Protein AF-A0A8T0XL16-F1 (afdb_monomer_lite)

Radius of gyration: 31.23 Å; chains: 1; bounding box: 59×51×105 Å

Secondary structure (DSSP, 8-state):
------------PSPP-PBPTTT-SB-EEEE-TT--EEEE-TT--TT-TT----EEEHHHHHHHHHHH-GGGG-GGG--S---HHHHHHHHHHHHHHHHHHHHHHHHHHHHHHHHHHHHHHHHHHHHHHHHHHHHHHHHHHHHHS---------

pLDDT: mean 77.86, std 18.52, range [31.91, 98.06]

Sequence (154 aa):
MKSTASSRSTQIGDLPRIECPRCHIKVIRTKSRKDDVYYKCPNHFTTNKSTCPYYWYEQPYLEYLRSNHPELLNPASAAEVESAAEIVAEEVNGNLNLQIYQLKLELNEMKGKLGEVMLEIQETKKEMKETKNEIKEEIAKGNKAAPVFSCQIS

Structure (mmCIF, N/CA/C/O backbone):
data_AF-A0A8T0XL16-F1
#
_entry.id   AF-A0A8T0XL16-F1
#
loop_
_atom_site.group_PDB
_atom_site.id
_atom_site.type_symbol
_atom_site.label_atom_id
_atom_site.label_alt_id
_atom_site.label_comp_id
_atom_site.label_asym_id
_atom_site.label_entity_id
_atom_site.label_seq_id
_atom_site.pdbx_PDB_ins_code
_atom_site.Cartn_x
_atom_site.Cartn_y
_atom_site.Cartn_z
_atom_site.occupancy
_atom_site.B_iso_or_equiv
_atom_site.auth_seq_id
_atom_site.auth_comp_id
_atom_site.auth_asym_id
_atom_site.auth_atom_id
_atom_site.pdbx_PDB_model_num
ATOM 1 N N . MET A 1 1 ? 21.703 -37.821 -22.031 1.00 36.84 1 MET A N 1
ATOM 2 C CA . MET A 1 1 ? 22.187 -37.174 -20.792 1.00 36.84 1 MET A CA 1
ATOM 3 C C . MET A 1 1 ? 21.165 -36.114 -20.412 1.00 36.84 1 MET A C 1
ATOM 5 O O . MET A 1 1 ? 20.855 -35.278 -21.248 1.00 36.84 1 MET A O 1
ATOM 9 N N . LYS A 1 2 ? 20.529 -36.234 -19.240 1.00 34.19 2 LYS A N 1
ATOM 10 C CA . LYS A 1 2 ? 19.501 -35.290 -18.775 1.00 34.19 2 LYS A CA 1
ATOM 11 C C . LYS A 1 2 ? 20.215 -34.052 -18.233 1.00 34.19 2 LYS A C 1
ATOM 13 O O . LYS A 1 2 ? 20.853 -34.141 -17.191 1.00 34.19 2 LYS A O 1
ATOM 18 N N . SER A 1 3 ? 20.143 -32.935 -18.951 1.00 31.91 3 SER A N 1
ATOM 19 C CA . SER A 1 3 ? 20.645 -31.648 -18.470 1.00 31.91 3 SER A CA 1
ATOM 20 C C . SER A 1 3 ? 19.740 -31.156 -17.346 1.00 31.91 3 SER A C 1
ATOM 22 O O . SER A 1 3 ? 18.666 -30.609 -17.579 1.00 31.91 3 SER A O 1
ATOM 24 N N . THR A 1 4 ? 20.158 -31.403 -16.109 1.00 32.06 4 THR A N 1
ATOM 25 C CA . THR A 1 4 ? 19.638 -30.741 -14.914 1.00 32.06 4 THR A CA 1
ATOM 26 C C . THR A 1 4 ? 19.929 -29.250 -15.027 1.00 32.06 4 THR A C 1
ATOM 28 O O . THR A 1 4 ? 21.068 -28.817 -14.847 1.00 32.06 4 THR A O 1
ATOM 31 N N . ALA A 1 5 ? 18.902 -28.468 -15.362 1.00 35.91 5 ALA A N 1
ATOM 32 C CA . ALA A 1 5 ? 18.942 -27.019 -15.265 1.00 35.91 5 ALA A CA 1
ATOM 33 C C . ALA A 1 5 ? 19.182 -26.649 -13.795 1.00 35.91 5 ALA A C 1
ATOM 35 O O . ALA A 1 5 ? 18.355 -26.903 -12.921 1.00 35.91 5 ALA A O 1
ATOM 36 N N . SER A 1 6 ? 20.372 -26.120 -13.522 1.00 36.44 6 SER A N 1
ATOM 37 C CA . SER A 1 6 ? 20.749 -25.603 -12.216 1.00 36.44 6 SER A CA 1
ATOM 38 C C . SER A 1 6 ? 19.958 -24.322 -11.979 1.00 36.44 6 SER A C 1
ATOM 40 O O . SER A 1 6 ? 20.238 -23.290 -12.589 1.00 36.44 6 SER A O 1
ATOM 42 N N . SER A 1 7 ? 18.957 -24.396 -11.103 1.00 39.56 7 SER A N 1
ATOM 43 C CA . SER A 1 7 ? 18.290 -23.229 -10.533 1.00 39.56 7 SER A CA 1
ATOM 44 C C . SER A 1 7 ? 19.301 -22.475 -9.675 1.00 39.56 7 SER A C 1
ATOM 46 O O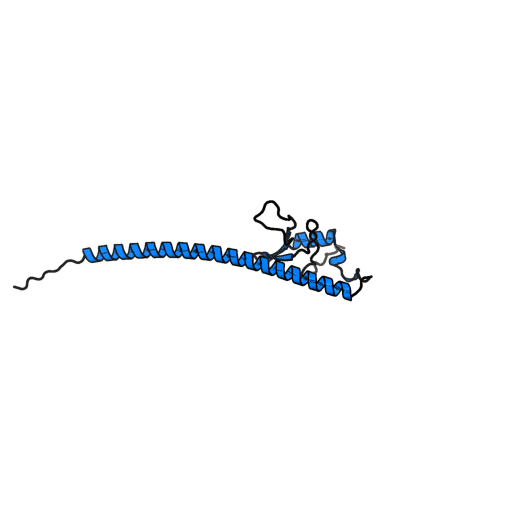 . SER A 1 7 ? 19.370 -22.650 -8.459 1.00 39.56 7 SER A O 1
ATOM 48 N N . ARG A 1 8 ? 20.139 -21.655 -10.316 1.00 38.19 8 ARG A N 1
ATOM 49 C CA . ARG A 1 8 ? 20.905 -20.630 -9.617 1.00 38.19 8 ARG A CA 1
ATOM 50 C C . ARG A 1 8 ? 19.884 -19.664 -9.037 1.00 38.19 8 ARG A C 1
ATOM 52 O O . ARG A 1 8 ? 19.331 -18.826 -9.741 1.00 38.19 8 ARG A O 1
ATOM 59 N N . SER A 1 9 ? 19.622 -19.837 -7.746 1.00 40.22 9 SER A N 1
ATOM 60 C CA . SER A 1 9 ? 19.070 -18.822 -6.858 1.00 40.22 9 SER A CA 1
ATOM 61 C C . SER A 1 9 ? 20.050 -17.647 -6.837 1.00 40.22 9 SER A C 1
ATOM 63 O O . SER A 1 9 ? 20.816 -17.464 -5.892 1.00 40.22 9 SER A O 1
ATOM 65 N N . THR A 1 10 ? 20.088 -16.880 -7.923 1.00 39.94 10 THR A N 1
ATOM 66 C CA . THR A 1 10 ? 20.675 -15.550 -7.907 1.00 39.94 10 THR A CA 1
ATOM 67 C C . THR A 1 10 ? 19.856 -14.778 -6.890 1.00 39.94 10 THR A C 1
ATOM 69 O O . THR A 1 10 ? 18.631 -14.752 -6.986 1.00 39.94 10 THR A O 1
ATOM 72 N N . GLN A 1 11 ? 20.512 -14.217 -5.881 1.00 45.34 11 GLN A N 1
ATOM 73 C CA . GLN A 1 11 ? 19.906 -13.193 -5.045 1.00 45.34 11 GLN A CA 1
ATOM 74 C C . GLN A 1 11 ? 19.468 -12.087 -6.008 1.00 45.34 11 GLN A C 1
ATOM 76 O O . GLN A 1 11 ? 20.300 -11.345 -6.524 1.00 45.34 11 GLN A O 1
ATOM 81 N N . ILE A 1 12 ? 18.186 -12.087 -6.371 1.00 49.69 12 ILE A N 1
ATOM 82 C CA . ILE A 1 12 ? 17.603 -11.089 -7.255 1.00 49.69 12 ILE A CA 1
ATOM 83 C C . ILE A 1 12 ? 17.639 -9.801 -6.436 1.00 49.69 12 ILE A C 1
ATOM 85 O O . ILE A 1 12 ? 16.830 -9.603 -5.533 1.00 49.69 12 ILE A O 1
ATOM 89 N N . GLY A 1 13 ? 18.648 -8.966 -6.693 1.00 63.72 13 GLY A N 1
ATOM 90 C CA . GLY A 1 13 ? 18.594 -7.558 -6.320 1.00 63.72 13 GLY A CA 1
ATOM 91 C C . GLY A 1 13 ? 17.347 -6.911 -6.929 1.00 63.72 13 GLY A C 1
ATOM 92 O O . GLY A 1 13 ? 16.689 -7.506 -7.782 1.00 63.72 13 GLY A O 1
ATOM 93 N N . ASP A 1 14 ? 17.003 -5.705 -6.481 1.00 77.31 14 ASP A N 1
ATOM 94 C CA . ASP A 1 14 ? 15.796 -5.010 -6.941 1.00 77.31 14 ASP A CA 1
ATOM 95 C C . ASP A 1 14 ? 15.656 -5.056 -8.476 1.00 77.31 14 ASP A C 1
ATOM 97 O O . ASP A 1 14 ? 16.531 -4.583 -9.203 1.00 77.31 14 ASP A O 1
ATOM 101 N N . LEU A 1 15 ? 14.548 -5.631 -8.971 1.00 88.81 15 LEU A N 1
ATO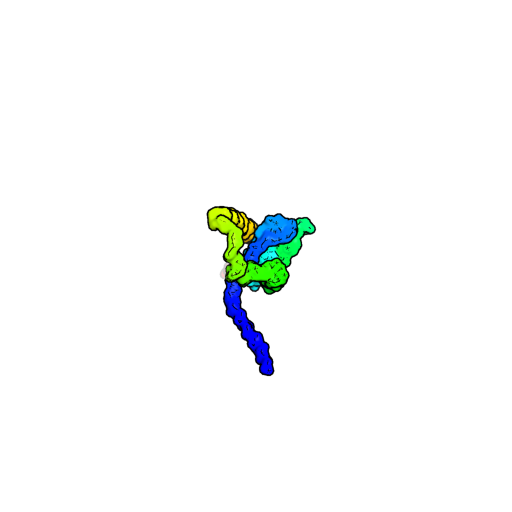M 102 C CA . LEU A 1 15 ? 14.294 -5.718 -10.413 1.00 88.81 15 LEU A CA 1
ATOM 103 C C . LEU A 1 15 ? 14.251 -4.320 -11.044 1.00 88.81 15 LEU A C 1
ATOM 105 O O . LEU A 1 15 ? 13.742 -3.381 -10.411 1.00 88.81 15 LEU A O 1
ATOM 109 N N . PRO A 1 16 ? 14.715 -4.178 -12.301 1.00 90.19 16 PRO A N 1
ATOM 110 C CA . PRO A 1 16 ? 14.716 -2.898 -12.992 1.00 90.19 16 PRO A CA 1
ATOM 111 C C . PRO A 1 16 ? 13.294 -2.341 -13.090 1.00 90.19 16 PRO A C 1
ATOM 113 O O . PRO A 1 16 ? 12.329 -3.068 -13.331 1.00 90.19 16 PRO A O 1
ATOM 116 N N . ARG A 1 17 ? 13.159 -1.030 -12.879 1.00 91.00 17 ARG A N 1
ATOM 117 C CA . ARG A 1 17 ? 11.880 -0.307 -12.905 1.00 91.00 17 ARG A CA 1
ATOM 118 C C . ARG A 1 17 ? 11.690 0.333 -14.275 1.00 91.00 17 ARG A C 1
ATOM 120 O O . ARG A 1 17 ? 12.403 1.282 -14.589 1.00 91.00 17 ARG A O 1
ATOM 127 N N . ILE A 1 18 ? 10.733 -0.169 -15.049 1.00 91.88 18 ILE A N 1
ATOM 128 C CA . ILE A 1 18 ? 10.387 0.370 -16.371 1.00 91.88 18 ILE A CA 1
ATOM 129 C C . ILE A 1 18 ? 9.420 1.552 -16.273 1.00 91.88 18 ILE A C 1
ATOM 131 O O . ILE A 1 18 ? 8.872 1.844 -15.206 1.00 91.88 18 ILE A O 1
ATOM 135 N N . GLU A 1 19 ? 9.148 2.202 -17.397 1.00 92.12 19 GLU A N 1
ATOM 136 C CA . GLU A 1 19 ? 8.011 3.107 -17.509 1.00 92.12 19 GLU A CA 1
ATOM 137 C C . GLU A 1 19 ? 6.699 2.339 -17.646 1.00 92.12 19 GLU A C 1
ATOM 139 O O . GLU A 1 19 ? 6.590 1.356 -18.374 1.00 92.12 19 GLU A O 1
ATOM 144 N N . CYS A 1 20 ? 5.670 2.800 -16.940 1.00 90.56 20 CYS A N 1
ATOM 145 C CA . CYS A 1 20 ? 4.331 2.261 -17.093 1.00 90.56 20 CYS A CA 1
ATOM 146 C C . CYS A 1 20 ? 3.854 2.466 -18.545 1.00 90.56 20 CYS A C 1
ATOM 148 O O . CYS A 1 20 ? 3.711 3.617 -18.953 1.00 90.56 20 CYS A O 1
ATOM 150 N N . PRO A 1 21 ? 3.475 1.412 -19.288 1.00 89.56 21 PRO A N 1
ATOM 151 C CA . PRO A 1 21 ? 3.077 1.513 -20.696 1.00 89.56 21 PRO A CA 1
ATOM 152 C C . PRO A 1 21 ? 1.798 2.331 -20.926 1.00 89.56 21 PRO A C 1
ATOM 154 O O . PRO A 1 21 ? 1.480 2.679 -22.056 1.00 89.56 21 PRO A O 1
ATOM 157 N N . ARG A 1 22 ? 1.037 2.626 -19.863 1.00 89.25 22 ARG A N 1
ATOM 158 C CA . ARG A 1 22 ? -0.173 3.457 -19.933 1.00 89.25 22 ARG A CA 1
ATOM 159 C C . ARG A 1 22 ? 0.057 4.907 -19.518 1.00 89.25 22 ARG A C 1
ATOM 161 O O . ARG A 1 22 ? -0.658 5.788 -19.981 1.00 89.25 22 ARG A O 1
ATOM 168 N N . CYS A 1 23 ? 0.959 5.147 -18.570 1.00 88.88 23 CYS A N 1
ATOM 169 C CA . CYS A 1 23 ? 1.137 6.473 -17.973 1.00 88.88 23 CYS A CA 1
ATOM 170 C C . CYS A 1 23 ? 2.487 7.106 -18.298 1.00 88.88 23 CYS A C 1
ATOM 172 O O . CYS A 1 23 ? 2.649 8.275 -17.980 1.00 88.88 23 CYS A O 1
ATOM 174 N N . HIS A 1 24 ? 3.430 6.351 -18.869 1.00 87.81 24 HIS A N 1
ATOM 175 C CA . HIS A 1 24 ? 4.804 6.778 -19.152 1.00 87.81 24 HIS A CA 1
ATOM 176 C C . HIS A 1 24 ? 5.499 7.374 -17.922 1.00 87.81 24 HIS A C 1
ATOM 178 O O . HIS A 1 24 ? 6.195 8.377 -17.975 1.00 87.81 24 HIS A O 1
ATOM 184 N N . ILE A 1 25 ? 5.239 6.769 -16.760 1.00 86.06 25 ILE A N 1
ATOM 185 C CA . ILE A 1 25 ? 5.858 7.137 -15.486 1.00 86.06 25 ILE A CA 1
ATOM 186 C C . ILE A 1 25 ? 6.531 5.892 -14.941 1.00 86.06 25 ILE A C 1
ATOM 188 O O . ILE A 1 25 ? 5.928 4.812 -14.931 1.00 86.06 25 ILE A O 1
ATOM 192 N N . LYS A 1 26 ? 7.762 6.057 -14.460 1.00 88.56 26 LYS A N 1
ATOM 193 C CA . LYS A 1 26 ? 8.562 4.982 -13.881 1.00 88.56 26 LYS A CA 1
ATOM 194 C C . LYS A 1 26 ? 7.806 4.288 -12.745 1.00 88.56 26 LYS A C 1
ATOM 196 O O . LYS A 1 26 ? 7.243 4.928 -11.853 1.00 88.56 26 LYS A O 1
ATOM 201 N N . VAL A 1 27 ? 7.739 2.965 -12.823 1.00 90.75 27 VAL A N 1
ATOM 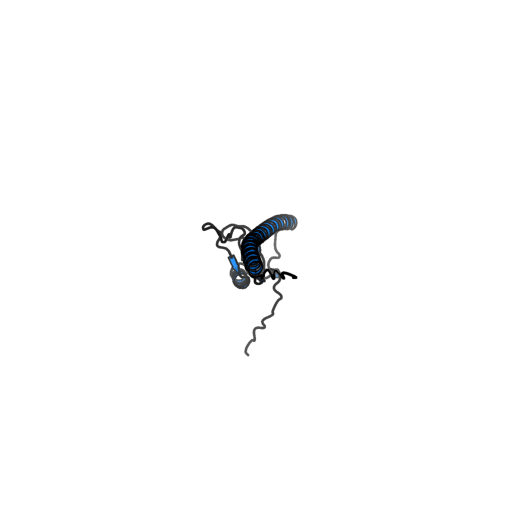202 C CA . VAL A 1 27 ? 7.011 2.141 -11.855 1.00 90.75 27 VAL A CA 1
ATOM 203 C C . VAL A 1 27 ? 7.748 2.135 -10.524 1.00 90.75 27 VAL A C 1
ATOM 205 O O . VAL A 1 27 ? 8.969 2.270 -10.463 1.00 90.75 27 VAL A O 1
ATOM 208 N N . ILE A 1 28 ? 7.002 1.963 -9.444 1.00 90.06 28 ILE A N 1
ATOM 209 C CA . ILE A 1 28 ? 7.540 1.889 -8.087 1.00 90.06 28 ILE A CA 1
ATOM 210 C C . ILE A 1 28 ? 7.500 0.450 -7.590 1.00 90.06 28 ILE A C 1
ATOM 212 O O . ILE A 1 28 ? 6.615 -0.319 -7.966 1.00 90.06 28 ILE A O 1
ATOM 216 N N . ARG A 1 29 ? 8.454 0.113 -6.725 1.00 89.62 29 ARG A N 1
ATOM 217 C CA . ARG A 1 29 ? 8.508 -1.151 -5.994 1.00 89.62 29 ARG A CA 1
ATOM 218 C C . ARG A 1 29 ? 7.959 -0.916 -4.595 1.00 89.62 29 ARG A C 1
ATOM 220 O O . ARG A 1 29 ? 8.356 0.042 -3.940 1.00 89.62 29 ARG A O 1
ATOM 227 N N . THR A 1 30 ? 7.076 -1.783 -4.127 1.00 86.94 30 THR A N 1
ATOM 228 C CA . THR A 1 30 ? 6.471 -1.679 -2.795 1.00 86.94 30 THR A CA 1
ATOM 229 C C . THR A 1 30 ? 6.308 -3.075 -2.192 1.00 86.94 30 THR A C 1
ATOM 231 O O . THR A 1 30 ? 6.329 -4.074 -2.913 1.00 86.94 30 THR A O 1
ATOM 234 N N . LYS A 1 31 ? 6.167 -3.149 -0.866 1.00 87.19 31 LYS A N 1
ATOM 235 C CA . LYS A 1 31 ? 5.878 -4.386 -0.132 1.00 87.19 31 LYS A CA 1
ATOM 236 C C . LYS A 1 31 ? 4.469 -4.368 0.454 1.00 87.19 31 LYS A C 1
ATOM 238 O O . LYS A 1 31 ? 3.948 -3.311 0.806 1.00 87.19 31 LYS A O 1
ATOM 243 N N . SER A 1 32 ? 3.822 -5.526 0.504 1.00 83.56 32 SER A N 1
ATOM 244 C CA . SER A 1 32 ? 2.519 -5.707 1.144 1.00 83.56 32 SER A CA 1
ATOM 245 C C . SER A 1 32 ? 2.688 -5.833 2.663 1.00 83.56 32 SER A C 1
ATOM 247 O O . SER A 1 32 ? 3.796 -6.016 3.161 1.00 83.56 32 SER A O 1
ATOM 249 N N . ARG A 1 33 ? 1.575 -5.809 3.414 1.00 79.19 33 ARG A N 1
ATOM 250 C CA . ARG A 1 33 ? 1.580 -6.124 4.859 1.00 79.19 33 ARG A CA 1
ATOM 251 C C . ARG A 1 33 ? 2.079 -7.549 5.163 1.00 79.19 33 ARG A C 1
ATOM 253 O O . ARG A 1 33 ? 2.419 -7.828 6.303 1.00 79.19 33 ARG A O 1
ATOM 260 N N . LYS A 1 34 ? 2.075 -8.447 4.172 1.00 88.00 34 LYS A N 1
ATOM 261 C CA . LYS A 1 34 ? 2.560 -9.833 4.272 1.00 88.00 34 LYS A CA 1
ATOM 262 C C . LYS A 1 34 ? 3.973 -9.995 3.693 1.00 88.00 34 LYS A C 1
ATOM 264 O O . LYS A 1 34 ? 4.357 -11.103 3.345 1.00 88.00 34 LYS A O 1
ATOM 269 N N . ASP A 1 35 ? 4.704 -8.891 3.533 1.00 84.12 35 ASP A N 1
ATOM 270 C CA . ASP A 1 35 ? 6.034 -8.825 2.916 1.00 84.12 35 ASP A CA 1
ATOM 271 C C . ASP A 1 35 ? 6.103 -9.231 1.431 1.00 84.12 35 ASP A C 1
ATOM 273 O O . ASP A 1 35 ? 7.194 -9.353 0.871 1.00 84.12 35 ASP A O 1
ATOM 277 N N . ASP A 1 36 ? 4.961 -9.345 0.740 1.00 88.75 36 ASP A N 1
ATOM 278 C CA . ASP A 1 36 ? 4.948 -9.618 -0.701 1.00 88.75 36 ASP A CA 1
ATOM 279 C C . ASP A 1 36 ? 5.436 -8.399 -1.485 1.00 88.75 36 ASP A C 1
ATOM 281 O O . ASP A 1 36 ? 4.902 -7.297 -1.336 1.00 88.75 36 ASP A O 1
ATOM 285 N N . VAL A 1 37 ? 6.399 -8.595 -2.380 1.00 90.06 37 VAL A N 1
ATOM 286 C CA . VAL A 1 37 ? 6.918 -7.533 -3.246 1.00 90.06 37 VAL A CA 1
ATOM 287 C C . VAL A 1 37 ? 6.059 -7.403 -4.504 1.00 90.06 37 VAL A C 1
ATOM 289 O O . VAL A 1 37 ? 5.730 -8.389 -5.170 1.00 90.06 37 VAL A O 1
ATOM 292 N N . TYR A 1 38 ? 5.732 -6.167 -4.871 1.00 91.62 38 TYR A N 1
ATOM 293 C CA . TYR A 1 38 ? 5.036 -5.856 -6.114 1.00 91.62 38 TYR A CA 1
ATOM 294 C C . TYR A 1 38 ? 5.522 -4.544 -6.734 1.00 91.62 38 TYR A C 1
ATOM 296 O O . TYR A 1 38 ? 6.064 -3.659 -6.067 1.00 91.62 38 TYR A O 1
ATOM 304 N N . TYR A 1 39 ? 5.297 -4.431 -8.037 1.00 92.56 39 TYR A N 1
ATOM 305 C CA . TYR A 1 39 ? 5.636 -3.293 -8.872 1.00 92.56 39 TYR A CA 1
ATOM 306 C C . TYR A 1 39 ? 4.352 -2.691 -9.421 1.00 92.56 39 TYR A C 1
ATOM 308 O O . TYR A 1 39 ? 3.508 -3.400 -9.971 1.00 92.56 39 TYR A O 1
ATOM 316 N N . LYS A 1 40 ? 4.174 -1.379 -9.270 1.00 91.19 40 LYS A N 1
ATOM 317 C CA . LYS A 1 40 ? 2.957 -0.707 -9.733 1.00 91.19 40 LYS A CA 1
ATOM 318 C C . LYS A 1 40 ? 3.226 0.668 -10.308 1.00 91.19 40 LYS A C 1
ATOM 320 O O . LYS A 1 40 ? 4.200 1.334 -9.962 1.00 91.19 40 LYS A O 1
ATOM 325 N N . CYS A 1 41 ? 2.320 1.121 -11.164 1.00 91.19 41 CYS A N 1
ATOM 326 C CA . CYS A 1 41 ? 2.283 2.516 -11.567 1.00 91.19 41 CYS A CA 1
ATOM 327 C C . CYS A 1 41 ? 1.916 3.394 -10.355 1.00 91.19 41 CYS A C 1
ATOM 329 O O . CYS A 1 41 ? 0.993 3.041 -9.615 1.00 91.19 41 CYS A O 1
ATOM 331 N N . PRO A 1 42 ? 2.556 4.562 -10.163 1.00 87.31 42 PRO A N 1
ATOM 332 C CA . PRO A 1 42 ? 2.150 5.516 -9.128 1.00 87.31 42 PRO A CA 1
ATOM 333 C C . PRO A 1 42 ? 0.671 5.931 -9.206 1.00 87.31 42 PRO A C 1
ATOM 335 O O . PRO A 1 42 ? 0.052 6.192 -8.180 1.00 87.31 42 PRO A O 1
ATOM 338 N N . ASN A 1 43 ? 0.080 5.912 -10.407 1.00 86.88 43 ASN A N 1
ATOM 339 C CA . ASN A 1 43 ? -1.337 6.216 -10.641 1.00 86.88 43 ASN A CA 1
ATOM 340 C C . ASN A 1 43 ? -2.275 5.003 -10.456 1.00 86.88 43 ASN A C 1
ATOM 342 O O . ASN A 1 43 ? -3.458 5.059 -10.811 1.00 86.88 43 ASN A O 1
ATOM 346 N N . HIS A 1 44 ? -1.767 3.885 -9.931 1.00 85.81 44 HIS A N 1
ATOM 347 C CA . HIS A 1 44 ? -2.581 2.753 -9.499 1.00 85.81 44 HIS A CA 1
ATOM 348 C C . HIS A 1 44 ? -3.107 3.001 -8.076 1.00 85.81 44 HIS A C 1
ATOM 350 O O . HIS A 1 44 ? -2.432 2.713 -7.080 1.00 85.81 44 HIS A O 1
ATOM 356 N N . PHE A 1 45 ? -4.330 3.531 -7.985 1.00 79.38 45 PHE A N 1
ATOM 357 C CA . PHE A 1 45 ? -5.078 3.654 -6.732 1.00 79.38 45 PHE A CA 1
ATOM 358 C C . PHE A 1 45 ? -6.138 2.542 -6.653 1.00 79.38 45 PHE A C 1
ATOM 360 O O . PHE A 1 45 ? -6.863 2.288 -7.611 1.00 79.38 45 PHE A O 1
ATOM 367 N N . THR A 1 46 ? -6.254 1.859 -5.517 1.00 66.12 46 THR A N 1
ATOM 368 C CA . THR A 1 46 ? -7.207 0.743 -5.342 1.00 66.12 46 THR A CA 1
ATOM 369 C C . THR A 1 46 ? -8.651 1.206 -5.120 1.00 66.12 46 THR A C 1
ATOM 371 O O . THR A 1 46 ? -9.568 0.394 -5.107 1.00 66.12 46 THR A O 1
ATOM 374 N N . THR A 1 47 ? -8.869 2.513 -4.962 1.00 62.53 47 THR A N 1
ATOM 375 C CA . THR A 1 47 ? -10.147 3.109 -4.544 1.00 62.53 47 THR A CA 1
ATOM 376 C C . THR A 1 47 ? -10.905 3.837 -5.658 1.00 62.53 47 THR A C 1
ATOM 378 O O . THR A 1 47 ? -12.023 4.284 -5.425 1.00 62.53 47 THR A O 1
ATOM 381 N N . ASN A 1 48 ? -10.344 3.955 -6.870 1.00 64.00 48 ASN A N 1
ATOM 382 C CA . ASN A 1 48 ? -10.933 4.734 -7.966 1.00 64.00 48 ASN A CA 1
ATOM 383 C C . ASN A 1 48 ? -11.078 3.914 -9.256 1.00 64.00 48 ASN A C 1
ATOM 385 O O . ASN A 1 48 ? -10.149 3.237 -9.677 1.00 64.00 48 ASN A O 1
ATOM 389 N N . LYS A 1 49 ? -12.220 4.039 -9.949 1.00 62.53 49 LYS A N 1
ATOM 390 C CA . LYS A 1 49 ? -12.495 3.332 -11.223 1.00 62.53 49 LYS A CA 1
ATOM 391 C C . LYS A 1 49 ? -11.613 3.784 -12.402 1.00 62.53 49 LYS A C 1
ATOM 393 O O . LYS A 1 49 ? -11.551 3.097 -13.412 1.00 62.53 49 LYS A O 1
ATOM 398 N N . SER A 1 50 ? -10.941 4.931 -12.283 1.00 74.25 50 SER A N 1
ATOM 399 C CA . SER A 1 50 ? -10.096 5.540 -13.326 1.00 74.25 50 SER A CA 1
ATOM 400 C C . SER A 1 50 ? -8.602 5.199 -13.184 1.00 74.25 50 SER A C 1
ATOM 402 O O . SER A 1 50 ? -7.748 5.895 -13.736 1.00 74.25 50 SER A O 1
ATOM 404 N N . THR A 1 51 ? -8.242 4.193 -12.391 1.00 85.75 51 THR A N 1
ATOM 405 C CA . THR A 1 51 ? -6.842 3.998 -12.004 1.00 85.75 51 THR A CA 1
ATOM 406 C C . THR A 1 51 ? -6.052 3.224 -13.037 1.00 85.75 51 THR A C 1
ATOM 408 O O . THR A 1 51 ? -6.589 2.459 -13.840 1.00 85.75 51 THR A O 1
ATOM 411 N N . CYS A 1 52 ? -4.744 3.468 -13.056 1.00 88.50 52 CYS A N 1
ATOM 412 C CA . CYS A 1 52 ? -3.865 2.744 -13.954 1.00 88.50 52 CYS A CA 1
ATOM 413 C C . CYS A 1 52 ? -3.849 1.260 -13.548 1.00 88.50 52 CYS A C 1
ATOM 415 O O . CYS A 1 52 ? -3.544 0.974 -12.393 1.00 88.50 52 CYS A O 1
ATOM 417 N N . PRO A 1 53 ? -4.140 0.304 -14.449 1.00 89.25 53 PRO A N 1
ATOM 418 C CA . PRO A 1 53 ? -4.200 -1.115 -14.106 1.00 89.25 53 PRO A CA 1
ATOM 419 C C . PRO A 1 53 ? -2.812 -1.755 -13.993 1.00 89.25 53 PRO A C 1
ATOM 421 O O . PRO A 1 53 ? -2.715 -2.941 -13.701 1.00 89.25 53 PRO A O 1
ATOM 424 N N . TYR A 1 54 ? -1.740 -0.999 -14.248 1.00 90.38 54 TYR A N 1
ATOM 425 C CA . TYR A 1 54 ? -0.384 -1.525 -14.231 1.00 90.38 54 TYR A CA 1
ATOM 426 C C . TYR A 1 54 ? 0.072 -1.802 -12.791 1.00 90.38 54 TYR A C 1
ATOM 428 O O . TYR A 1 54 ? 0.505 -0.898 -12.068 1.00 90.38 54 TYR A O 1
ATOM 436 N N . TYR A 1 55 ? -0.071 -3.061 -12.390 1.00 91.44 55 TYR A N 1
ATOM 437 C CA . TYR A 1 55 ? 0.241 -3.608 -11.076 1.00 91.44 55 TYR A CA 1
ATOM 438 C C . TYR A 1 55 ? 0.582 -5.088 -11.242 1.00 91.44 55 TYR A C 1
ATOM 440 O O . TYR A 1 55 ? -0.281 -5.835 -11.697 1.00 91.44 55 TYR A O 1
ATOM 448 N N . TRP A 1 56 ? 1.775 -5.521 -10.830 1.00 93.81 56 TRP A N 1
ATOM 449 C CA . TRP A 1 56 ? 2.177 -6.930 -10.840 1.00 93.81 56 TRP A CA 1
ATOM 450 C C . TRP A 1 56 ? 3.004 -7.299 -9.615 1.00 93.81 56 TRP A C 1
ATOM 452 O O . TRP A 1 56 ? 3.856 -6.536 -9.165 1.00 93.81 56 TRP A O 1
ATOM 462 N N . TYR A 1 57 ? 2.793 -8.512 -9.110 1.00 93.38 57 TYR A N 1
ATOM 463 C CA . TYR A 1 57 ? 3.706 -9.125 -8.149 1.00 93.38 57 TYR A CA 1
ATOM 464 C C . TYR A 1 57 ? 5.076 -9.393 -8.782 1.00 93.38 57 TYR A C 1
ATOM 466 O O . TYR A 1 57 ? 5.205 -9.465 -10.005 1.00 93.38 57 TYR A O 1
ATOM 474 N N . GLU A 1 58 ? 6.099 -9.546 -7.942 1.00 93.00 58 GLU A N 1
ATOM 475 C CA . GLU A 1 58 ? 7.501 -9.651 -8.366 1.00 93.00 58 GLU A CA 1
ATOM 476 C C . GLU A 1 58 ? 7.751 -10.737 -9.428 1.00 93.00 58 GLU A C 1
ATOM 478 O O . GLU A 1 58 ? 8.432 -10.469 -10.415 1.00 93.00 58 GLU A O 1
ATOM 483 N N . GLN A 1 59 ? 7.155 -11.928 -9.287 1.00 93.00 59 GLN A N 1
ATOM 484 C CA . GLN A 1 59 ? 7.344 -13.026 -10.249 1.00 93.00 59 GLN A CA 1
ATOM 485 C C . GLN A 1 59 ? 6.728 -12.731 -11.635 1.00 93.00 59 GLN A C 1
ATOM 487 O O . GLN A 1 59 ? 7.474 -12.762 -12.615 1.00 93.00 59 GLN A O 1
ATOM 492 N N . PRO A 1 60 ? 5.432 -12.366 -11.761 1.00 94.19 60 PRO A N 1
ATOM 493 C CA . PRO A 1 60 ? 4.874 -11.925 -13.043 1.00 94.19 60 PRO A CA 1
ATOM 494 C C . PRO A 1 60 ? 5.598 -10.719 -13.652 1.00 94.19 60 PRO A C 1
ATOM 496 O O . PRO A 1 60 ? 5.767 -10.647 -14.867 1.00 94.19 60 PRO A O 1
ATOM 499 N N . TYR A 1 61 ? 6.059 -9.776 -12.823 1.00 94.38 61 TYR A N 1
ATOM 500 C CA . TYR A 1 61 ? 6.825 -8.623 -13.296 1.00 94.38 61 TYR A CA 1
ATOM 501 C C . TYR A 1 61 ? 8.173 -9.045 -13.897 1.00 94.38 61 TYR A C 1
ATOM 503 O O . TYR A 1 61 ? 8.534 -8.596 -14.982 1.00 94.38 61 TYR A O 1
ATOM 511 N N . LEU A 1 62 ? 8.889 -9.964 -13.247 1.00 93.25 62 LEU A N 1
ATOM 512 C CA . LEU A 1 62 ? 10.119 -10.548 -13.780 1.00 93.25 62 LEU A CA 1
ATOM 513 C C . LEU A 1 62 ? 9.885 -11.294 -15.102 1.00 93.25 62 LEU A C 1
ATOM 515 O O . LEU A 1 62 ? 10.693 -11.185 -16.022 1.00 93.25 62 LEU A O 1
ATOM 519 N N . GLU A 1 63 ? 8.792 -12.045 -15.216 1.00 94.00 63 GLU A N 1
ATOM 520 C CA . GLU A 1 63 ? 8.437 -12.745 -16.454 1.00 94.00 63 GLU A CA 1
ATOM 521 C C . GLU A 1 63 ? 8.116 -11.773 -17.597 1.00 94.00 63 GLU A C 1
ATOM 523 O O . GLU A 1 63 ? 8.580 -11.964 -18.727 1.00 94.00 63 GLU A O 1
ATOM 528 N N . TYR A 1 64 ? 7.418 -10.677 -17.292 1.00 93.25 64 TYR A N 1
ATOM 529 C CA . TYR A 1 64 ? 7.207 -9.601 -18.252 1.00 93.25 64 TYR A CA 1
ATOM 530 C C . TYR A 1 64 ? 8.527 -8.981 -18.713 1.00 93.25 64 TYR A C 1
ATOM 532 O O . TYR A 1 64 ? 8.717 -8.807 -19.916 1.00 93.25 64 TYR A O 1
ATOM 540 N N . LEU A 1 65 ? 9.445 -8.682 -17.787 1.00 93.06 65 LEU A N 1
ATOM 541 C CA . LEU A 1 65 ? 10.758 -8.131 -18.127 1.00 93.06 65 LEU A CA 1
ATOM 542 C C . LEU A 1 65 ? 11.534 -9.075 -19.041 1.00 93.06 65 LEU A C 1
ATOM 544 O O . LEU A 1 65 ? 12.050 -8.640 -20.056 1.00 93.06 65 LEU A O 1
ATOM 548 N N . ARG A 1 66 ? 11.560 -10.379 -18.753 1.00 92.50 66 ARG A N 1
ATOM 549 C CA . ARG A 1 66 ? 12.227 -11.354 -19.633 1.00 92.50 66 ARG A CA 1
ATOM 550 C C . ARG A 1 66 ? 11.653 -11.368 -21.048 1.00 92.50 66 ARG A C 1
ATOM 552 O O . ARG A 1 66 ? 12.397 -11.607 -21.991 1.00 92.50 66 ARG A O 1
ATOM 559 N N . SER A 1 67 ? 10.348 -11.143 -21.177 1.00 93.19 67 SER A N 1
ATOM 560 C CA . SER A 1 67 ? 9.638 -11.234 -22.455 1.00 93.19 67 SER A CA 1
ATOM 561 C C . SER A 1 67 ? 9.699 -9.943 -23.274 1.00 93.19 67 SER A C 1
ATOM 563 O O . SER A 1 67 ? 9.695 -10.009 -24.498 1.00 93.19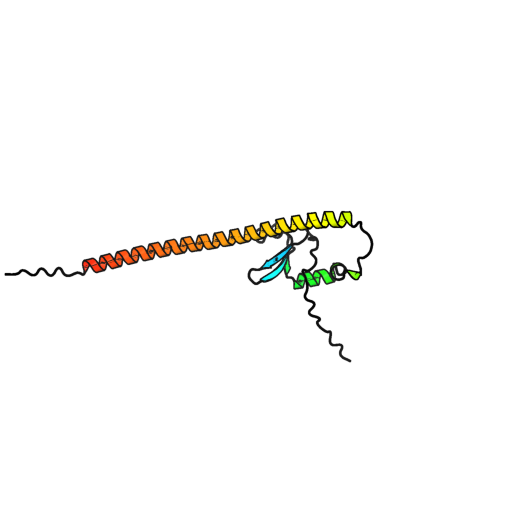 67 SER A O 1
ATOM 565 N N . ASN A 1 68 ? 9.740 -8.781 -22.615 1.00 91.38 68 ASN A N 1
ATOM 566 C CA . ASN A 1 68 ? 9.590 -7.472 -23.267 1.00 91.38 68 ASN A CA 1
ATOM 567 C C . ASN A 1 68 ? 10.817 -6.570 -23.119 1.00 91.38 68 ASN A C 1
ATOM 569 O O . ASN A 1 68 ? 11.027 -5.708 -23.963 1.00 91.38 68 ASN A O 1
ATOM 573 N N . HIS A 1 69 ? 11.597 -6.765 -22.055 1.00 89.38 69 HIS A N 1
ATOM 574 C CA . HIS A 1 69 ? 12.784 -5.978 -21.726 1.00 89.38 69 HIS A CA 1
ATOM 575 C C . HIS A 1 69 ? 13.977 -6.856 -21.290 1.00 89.38 69 HIS A C 1
ATOM 577 O O . HIS A 1 69 ? 14.534 -6.652 -20.199 1.00 89.38 69 HIS A O 1
ATOM 583 N N . PRO A 1 70 ? 14.353 -7.895 -22.065 1.00 88.19 70 PRO A N 1
ATOM 584 C CA . PRO A 1 70 ? 15.452 -8.788 -21.697 1.00 88.19 70 PRO A CA 1
ATOM 585 C C . PRO A 1 70 ? 16.793 -8.051 -21.535 1.00 88.19 70 PRO A C 1
ATOM 587 O O . PRO A 1 70 ? 17.639 -8.490 -20.753 1.00 88.19 70 PRO A O 1
ATOM 590 N N . GLU A 1 71 ? 16.975 -6.920 -22.220 1.00 87.19 71 GLU A N 1
ATOM 591 C CA . GLU A 1 71 ? 18.140 -6.037 -22.131 1.00 87.19 71 GLU A CA 1
ATOM 592 C C . GLU A 1 71 ? 18.356 -5.483 -20.717 1.00 87.19 71 GLU A C 1
ATOM 594 O O . GLU A 1 71 ? 19.491 -5.400 -20.250 1.00 87.19 71 GLU A O 1
ATOM 599 N N . LEU A 1 72 ? 17.276 -5.196 -19.982 1.00 86.69 72 LEU A N 1
ATOM 600 C CA . LEU A 1 72 ? 17.351 -4.643 -18.626 1.00 86.69 72 LEU A CA 1
ATOM 601 C C . LEU A 1 72 ? 17.801 -5.673 -17.584 1.00 86.69 72 LEU A C 1
ATOM 603 O O . LEU A 1 72 ? 18.180 -5.310 -16.472 1.00 86.69 72 LEU A O 1
ATOM 607 N N . LEU A 1 73 ? 17.740 -6.961 -17.926 1.00 85.00 73 LEU A N 1
ATOM 608 C CA . LEU A 1 73 ? 18.154 -8.055 -17.051 1.00 85.00 73 LEU A CA 1
ATOM 609 C C . LEU A 1 73 ? 19.613 -8.479 -17.288 1.00 85.00 73 LEU A C 1
ATOM 611 O O . LEU A 1 73 ? 20.176 -9.168 -16.439 1.00 85.00 73 LEU A O 1
ATOM 615 N N . ASN A 1 74 ? 20.228 -8.057 -18.402 1.00 77.69 74 ASN A N 1
ATOM 616 C CA . ASN A 1 74 ? 21.596 -8.406 -18.794 1.00 77.69 74 ASN A CA 1
ATOM 617 C C . ASN A 1 74 ? 22.405 -7.149 -19.183 1.00 77.69 74 ASN A C 1
ATOM 619 O O . ASN A 1 74 ? 22.518 -6.823 -20.370 1.00 77.69 74 ASN A O 1
ATOM 623 N N . PRO A 1 75 ? 23.061 -6.481 -18.215 1.00 58.34 75 PRO A N 1
ATOM 624 C CA . PRO A 1 75 ? 23.767 -5.218 -18.457 1.00 58.34 75 PRO A CA 1
ATOM 625 C C . PRO A 1 75 ? 24.997 -5.337 -19.378 1.00 58.34 75 PRO A C 1
ATOM 627 O O . PRO A 1 75 ? 25.542 -4.327 -19.805 1.00 58.34 75 PRO A O 1
ATOM 630 N N . ALA A 1 76 ? 25.434 -6.551 -19.730 1.00 55.50 76 ALA A N 1
ATOM 631 C CA . ALA A 1 76 ? 26.595 -6.781 -20.595 1.00 55.50 76 ALA A CA 1
ATOM 632 C C . ALA A 1 76 ? 26.357 -6.475 -22.092 1.00 55.50 76 ALA A C 1
ATOM 634 O O . ALA A 1 76 ? 27.297 -6.574 -22.874 1.00 55.50 76 ALA A O 1
ATOM 635 N N . SER A 1 77 ? 25.129 -6.132 -22.504 1.00 48.00 77 SER A N 1
ATOM 636 C CA . SER A 1 77 ? 24.766 -5.915 -23.920 1.00 48.00 77 SER A CA 1
ATOM 637 C C . SER A 1 77 ? 24.427 -4.466 -24.298 1.00 48.00 77 SER A C 1
ATOM 639 O O . SER A 1 77 ? 24.296 -4.176 -25.481 1.00 48.00 77 SER A O 1
ATOM 641 N N . ALA A 1 78 ? 24.328 -3.551 -23.327 1.00 50.22 78 ALA A N 1
ATOM 642 C CA . ALA A 1 78 ? 23.890 -2.163 -23.536 1.00 50.22 78 ALA A CA 1
ATOM 643 C C . ALA A 1 78 ? 25.048 -1.144 -23.515 1.00 50.22 78 ALA A C 1
ATOM 645 O O . ALA A 1 78 ? 24.860 0.027 -23.192 1.00 50.22 78 ALA A O 1
ATOM 646 N N . ALA A 1 79 ? 26.269 -1.591 -23.808 1.00 47.97 79 ALA A N 1
ATOM 647 C CA . ALA A 1 79 ? 27.450 -0.739 -23.841 1.00 47.97 79 ALA A CA 1
ATOM 648 C C . ALA A 1 79 ? 27.598 -0.068 -25.210 1.00 47.97 79 ALA A C 1
ATOM 650 O O . ALA A 1 79 ? 28.584 -0.318 -25.884 1.00 47.97 79 ALA A O 1
ATOM 651 N N . GLU A 1 80 ? 26.640 0.754 -25.640 1.00 55.00 80 GLU A N 1
ATOM 652 C CA . GLU A 1 80 ? 26.881 1.679 -26.750 1.00 55.00 80 GLU A CA 1
ATOM 653 C C . GLU A 1 80 ? 25.874 2.841 -26.750 1.00 55.00 80 GLU A C 1
ATOM 655 O O . GLU A 1 80 ? 24.692 2.676 -27.025 1.00 55.00 80 GLU A O 1
ATOM 660 N N . VAL A 1 81 ? 26.439 4.028 -26.494 1.00 52.53 81 VAL A N 1
ATOM 661 C CA . VAL A 1 81 ? 25.950 5.375 -26.826 1.00 52.53 81 VAL A CA 1
ATOM 662 C C . VAL A 1 81 ? 24.812 5.946 -25.969 1.00 52.53 81 VAL A C 1
ATOM 664 O O . VAL A 1 81 ? 23.655 5.880 -26.347 1.00 52.53 81 VAL A O 1
ATOM 667 N N . GLU A 1 82 ? 25.173 6.647 -24.886 1.00 47.06 82 GLU A N 1
ATOM 668 C CA . GLU A 1 82 ? 24.690 8.016 -24.619 1.00 47.06 82 GLU A CA 1
ATOM 669 C C . GLU A 1 82 ? 25.513 8.702 -23.510 1.00 47.06 82 GLU A C 1
ATOM 671 O O . GLU A 1 82 ? 26.180 8.060 -22.698 1.00 47.06 82 GLU A O 1
ATOM 676 N N . SER A 1 83 ? 25.570 10.032 -23.551 1.00 52.97 83 SER A N 1
ATOM 677 C CA . SER A 1 83 ? 26.451 10.883 -22.742 1.00 52.97 83 SER A CA 1
ATOM 678 C C . SER A 1 83 ? 26.237 10.697 -21.233 1.00 52.97 83 SER A C 1
ATOM 680 O O . SER A 1 83 ? 25.158 10.965 -20.708 1.00 52.97 83 SER A O 1
ATOM 682 N N . ALA A 1 84 ? 27.301 10.340 -20.506 1.00 51.72 84 ALA A N 1
ATOM 683 C CA . ALA A 1 84 ? 27.281 10.102 -19.058 1.00 51.72 84 ALA A CA 1
ATOM 684 C C . ALA A 1 84 ? 26.714 11.267 -18.217 1.00 51.72 84 ALA A C 1
ATOM 686 O O . ALA A 1 84 ? 26.265 11.046 -17.098 1.00 51.72 84 ALA A O 1
ATOM 687 N N . ALA A 1 85 ? 26.718 12.502 -18.725 1.00 51.00 85 ALA A N 1
ATOM 688 C CA . ALA A 1 85 ? 26.183 13.661 -18.008 1.00 51.00 85 ALA A CA 1
ATOM 689 C C . ALA A 1 85 ? 24.647 13.779 -18.090 1.00 51.00 85 ALA A C 1
ATOM 691 O O . ALA A 1 85 ? 24.024 14.273 -17.151 1.00 51.00 85 ALA A O 1
ATOM 692 N N . GLU A 1 86 ? 24.039 13.311 -19.182 1.00 47.78 86 GLU A N 1
ATOM 693 C CA . GLU A 1 86 ? 22.584 13.343 -19.394 1.00 47.78 86 GLU A CA 1
ATOM 694 C C . GLU A 1 86 ? 21.904 12.192 -18.639 1.00 47.78 86 GLU A C 1
ATOM 696 O O . GLU A 1 86 ? 20.944 12.416 -17.901 1.00 47.78 86 GLU A O 1
ATOM 701 N N . ILE A 1 87 ? 22.530 11.008 -18.664 1.00 54.09 87 ILE A N 1
ATOM 702 C CA . ILE A 1 87 ? 22.118 9.825 -17.892 1.00 54.09 87 ILE A CA 1
ATOM 703 C C . ILE A 1 87 ? 22.069 10.144 -16.386 1.00 54.09 87 ILE A C 1
ATOM 705 O O . ILE A 1 87 ? 21.096 9.822 -15.707 1.00 54.09 87 ILE A O 1
ATOM 709 N N . VAL A 1 88 ? 23.084 10.836 -15.852 1.00 55.34 88 VAL A N 1
ATOM 710 C CA . VAL A 1 88 ? 23.172 11.138 -14.410 1.00 55.34 88 VAL A CA 1
ATOM 711 C C . VAL A 1 88 ? 22.112 12.153 -13.966 1.00 55.34 88 VAL A C 1
ATOM 713 O O . VAL A 1 88 ? 21.544 12.012 -12.881 1.00 55.34 88 VAL A O 1
ATOM 716 N N . ALA A 1 89 ? 21.806 13.169 -14.776 1.00 51.06 89 ALA A N 1
ATOM 717 C CA . ALA A 1 89 ? 20.795 14.166 -14.421 1.00 51.06 89 ALA A CA 1
ATOM 718 C C . ALA A 1 89 ? 19.372 13.577 -14.443 1.00 51.06 89 ALA A C 1
ATOM 720 O O . ALA A 1 89 ? 18.570 13.840 -13.537 1.00 51.06 89 ALA A O 1
ATOM 721 N N . GLU A 1 90 ? 19.069 12.744 -15.440 1.00 56.09 90 GLU A N 1
ATOM 722 C CA . GLU A 1 90 ? 17.763 12.105 -15.592 1.00 56.09 90 GLU A CA 1
ATOM 723 C C . GLU A 1 90 ? 17.539 10.989 -14.555 1.00 56.09 90 GLU A C 1
ATOM 725 O O . GLU A 1 90 ? 16.459 10.898 -13.958 1.00 56.09 90 GLU A O 1
ATOM 730 N N . GLU A 1 91 ? 18.578 10.213 -14.222 1.00 57.56 91 GLU A N 1
ATOM 731 C CA . GLU A 1 91 ? 18.529 9.233 -13.132 1.00 57.56 91 GLU A CA 1
ATOM 732 C C . GLU A 1 91 ? 18.284 9.882 -11.768 1.00 57.56 91 GLU A C 1
ATOM 734 O O . GLU A 1 91 ? 17.451 9.388 -11.003 1.00 57.56 91 GLU A O 1
ATOM 739 N N . VAL A 1 92 ? 18.958 10.994 -11.448 1.00 59.91 92 VAL A N 1
ATOM 740 C CA . VAL A 1 92 ? 18.802 11.671 -10.148 1.00 59.91 92 VAL A CA 1
ATOM 741 C C . VAL A 1 92 ? 17.407 12.286 -10.010 1.00 59.91 92 VAL A C 1
ATOM 743 O O . VAL A 1 92 ? 16.752 12.096 -8.980 1.00 59.91 92 VAL A O 1
ATOM 746 N N . ASN A 1 93 ? 16.906 12.961 -11.050 1.00 60.84 93 ASN A N 1
ATOM 747 C CA . ASN A 1 93 ? 15.568 13.558 -11.036 1.00 60.84 93 ASN A CA 1
ATOM 748 C C . ASN A 1 93 ? 14.454 12.491 -11.032 1.00 60.84 93 ASN A C 1
ATOM 750 O O . ASN A 1 93 ? 13.484 12.590 -10.274 1.00 60.84 93 ASN A O 1
ATOM 754 N N . GLY A 1 94 ? 14.607 11.425 -11.824 1.00 62.69 94 GLY A N 1
ATOM 755 C CA . GLY A 1 94 ? 13.692 10.283 -11.824 1.00 62.69 94 GLY A CA 1
ATOM 756 C C . GLY A 1 94 ? 13.672 9.556 -10.477 1.00 62.69 94 GLY A C 1
ATOM 757 O O . GLY A 1 94 ? 12.604 9.205 -9.970 1.00 62.69 94 GLY A O 1
ATOM 758 N N . ASN A 1 95 ? 14.835 9.383 -9.849 1.00 74.88 95 ASN A N 1
ATOM 759 C CA . ASN A 1 95 ? 14.956 8.776 -8.527 1.00 74.88 95 ASN A CA 1
ATOM 760 C C . ASN A 1 95 ? 14.287 9.627 -7.435 1.00 74.88 95 ASN A C 1
ATOM 762 O O . ASN A 1 95 ? 13.545 9.085 -6.615 1.00 74.88 95 ASN A O 1
ATOM 766 N N . LEU A 1 96 ? 14.478 10.950 -7.445 1.00 74.25 96 LEU A N 1
ATOM 767 C CA . LEU A 1 96 ? 13.830 11.843 -6.480 1.00 74.25 96 LEU A CA 1
ATOM 768 C C . LEU A 1 96 ? 12.300 11.806 -6.609 1.00 74.25 96 LEU A C 1
ATOM 770 O O . LEU A 1 96 ? 11.596 11.6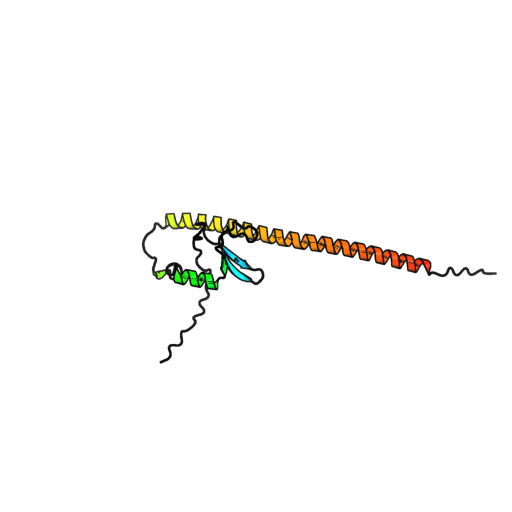80 -5.607 1.00 74.25 96 LEU A O 1
ATOM 774 N N . ASN A 1 97 ? 11.776 11.834 -7.838 1.00 75.62 97 ASN A N 1
ATOM 775 C CA . ASN A 1 97 ? 10.339 11.705 -8.081 1.00 75.62 97 ASN A CA 1
ATOM 776 C C . ASN A 1 97 ? 9.784 10.373 -7.556 1.00 75.62 97 ASN A C 1
ATOM 778 O O . ASN A 1 97 ? 8.740 10.351 -6.901 1.00 75.62 97 ASN A O 1
ATOM 782 N N . LEU A 1 98 ? 10.498 9.265 -7.776 1.00 76.31 98 LEU A N 1
ATOM 783 C CA . LEU A 1 98 ? 10.123 7.957 -7.236 1.00 76.31 98 LEU A CA 1
ATOM 784 C C . LEU A 1 98 ? 10.122 7.937 -5.703 1.00 76.31 98 LEU A C 1
ATOM 786 O O . LEU A 1 98 ? 9.193 7.386 -5.115 1.00 76.31 98 LEU A O 1
ATOM 790 N N . GLN A 1 99 ? 11.110 8.562 -5.058 1.00 77.38 99 GLN A N 1
ATOM 791 C CA . GLN A 1 99 ? 11.158 8.686 -3.598 1.00 77.38 99 GLN A CA 1
ATOM 792 C C . GLN A 1 99 ? 9.978 9.504 -3.060 1.00 77.38 99 GLN A C 1
ATOM 794 O O . GLN A 1 99 ? 9.342 9.093 -2.094 1.00 77.38 99 GLN A O 1
ATOM 799 N N . ILE A 1 100 ? 9.608 10.607 -3.720 1.00 84.00 100 ILE A N 1
ATOM 800 C CA . ILE A 1 100 ? 8.426 11.402 -3.347 1.00 84.00 100 ILE A CA 1
ATOM 801 C C . ILE A 1 100 ? 7.142 10.569 -3.461 1.00 84.00 100 ILE A C 1
ATOM 803 O O . ILE A 1 100 ? 6.288 10.627 -2.573 1.00 84.00 100 ILE A O 1
ATOM 807 N N . TYR A 1 101 ? 6.978 9.785 -4.532 1.00 79.12 101 TYR A N 1
ATOM 808 C CA . TYR A 1 101 ? 5.812 8.905 -4.676 1.00 79.12 101 TYR A CA 1
ATOM 809 C C . TYR A 1 101 ? 5.782 7.797 -3.622 1.00 79.12 101 TYR A C 1
ATOM 811 O O . TYR A 1 101 ? 4.715 7.514 -3.075 1.00 79.12 101 TYR A O 1
ATOM 819 N N . GLN A 1 102 ? 6.937 7.211 -3.308 1.00 80.19 102 GLN A N 1
ATOM 820 C CA . GLN A 1 102 ? 7.068 6.211 -2.255 1.00 80.19 102 GLN A CA 1
ATOM 821 C C . GLN A 1 102 ? 6.668 6.795 -0.889 1.00 80.19 102 GLN A C 1
ATOM 823 O O . GLN A 1 102 ? 5.792 6.245 -0.224 1.00 80.19 102 GLN A O 1
ATOM 828 N N . LEU A 1 103 ? 7.187 7.976 -0.536 1.00 85.25 103 LEU A N 1
ATOM 829 C CA . LEU A 1 103 ? 6.821 8.690 0.693 1.00 85.25 103 LEU A CA 1
ATOM 830 C C . LEU A 1 103 ? 5.321 9.014 0.758 1.00 85.25 103 LEU A C 1
ATOM 832 O O . LEU A 1 103 ? 4.687 8.844 1.800 1.00 85.25 103 LEU A O 1
ATOM 836 N N . LYS A 1 104 ? 4.710 9.444 -0.355 1.00 82.38 104 LYS A N 1
ATOM 837 C CA . LYS A 1 104 ? 3.257 9.690 -0.419 1.00 82.38 104 LYS A CA 1
ATOM 838 C C . LYS A 1 104 ? 2.444 8.426 -0.143 1.00 82.38 104 LYS A C 1
ATOM 840 O O . LYS A 1 104 ? 1.380 8.508 0.471 1.00 82.38 104 LYS A O 1
ATOM 845 N N . LEU A 1 105 ? 2.900 7.268 -0.614 1.00 79.56 105 LEU A N 1
ATOM 846 C CA . LEU A 1 105 ? 2.218 5.999 -0.364 1.00 79.56 105 LEU A CA 1
ATOM 847 C C . LEU A 1 105 ? 2.341 5.566 1.092 1.00 79.56 105 LEU A C 1
ATOM 849 O O . LEU A 1 105 ? 1.325 5.209 1.686 1.00 79.56 105 LEU A O 1
ATOM 853 N N . GLU A 1 106 ? 3.533 5.670 1.673 1.00 81.62 106 GLU A N 1
ATOM 854 C CA . GLU A 1 106 ? 3.760 5.380 3.092 1.00 81.62 106 GLU A CA 1
ATOM 855 C C . GLU A 1 106 ? 2.898 6.276 3.991 1.00 81.62 106 GLU A C 1
ATOM 857 O O . GLU A 1 106 ? 2.258 5.791 4.924 1.00 81.62 106 GLU A O 1
ATOM 862 N N . LEU A 1 107 ? 2.773 7.567 3.661 1.00 87.19 107 LEU A N 1
ATOM 863 C CA . LEU A 1 107 ? 1.891 8.497 4.372 1.00 87.19 107 LEU A CA 1
ATOM 864 C C . LEU A 1 107 ? 0.420 8.063 4.288 1.00 87.19 107 LEU A C 1
ATOM 866 O O . LEU A 1 107 ? -0.278 8.049 5.302 1.00 87.19 107 LEU A O 1
ATOM 870 N N . ASN A 1 108 ? -0.057 7.665 3.106 1.00 81.00 108 ASN A N 1
ATOM 871 C CA . ASN A 1 108 ? -1.427 7.172 2.943 1.00 81.00 108 ASN A CA 1
ATOM 872 C C . ASN A 1 108 ? -1.682 5.883 3.737 1.00 81.00 108 ASN A C 1
ATOM 874 O O . ASN A 1 108 ? -2.755 5.733 4.322 1.00 81.00 108 ASN A O 1
ATOM 878 N N . GLU A 1 109 ? -0.708 4.974 3.800 1.00 82.69 109 GLU A N 1
ATOM 879 C CA . GLU A 1 109 ? -0.821 3.760 4.608 1.00 82.69 109 GLU A CA 1
ATOM 880 C C . GLU A 1 109 ? -0.869 4.084 6.108 1.00 82.69 109 GLU A C 1
ATOM 882 O O 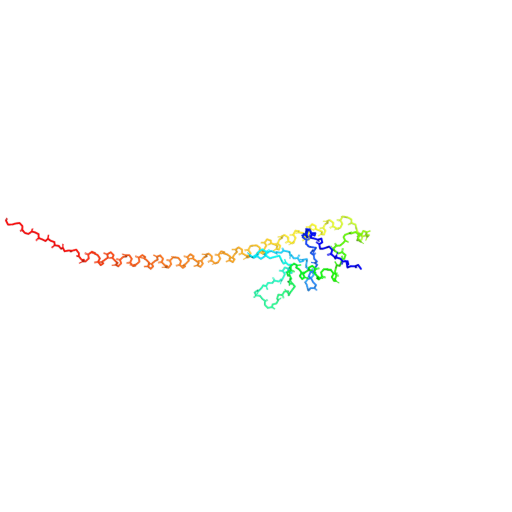. GLU A 1 109 ? -1.744 3.583 6.817 1.00 82.69 109 GLU A O 1
ATOM 887 N N . MET A 1 110 ? 0.014 4.966 6.589 1.00 88.94 110 MET A N 1
ATOM 888 C CA . MET A 1 110 ? -0.003 5.435 7.979 1.00 88.94 110 MET A CA 1
ATOM 889 C C . MET A 1 110 ? -1.318 6.131 8.332 1.00 88.94 110 MET A C 1
ATOM 891 O O . MET A 1 110 ? -1.861 5.912 9.412 1.00 88.94 110 MET A O 1
ATOM 895 N N . LYS A 1 111 ? -1.874 6.925 7.410 1.00 87.19 111 LYS A N 1
ATOM 896 C CA . LYS A 1 111 ? -3.183 7.564 7.583 1.00 87.19 111 LYS A CA 1
ATOM 897 C C . LYS A 1 111 ? -4.305 6.532 7.733 1.00 87.19 111 LYS A C 1
ATOM 899 O O . LYS A 1 111 ? -5.195 6.730 8.554 1.00 87.19 111 LYS A O 1
ATOM 904 N N . GLY A 1 112 ? -4.250 5.434 6.976 1.00 84.12 112 GLY A N 1
ATOM 905 C CA . GLY A 1 112 ? -5.170 4.304 7.130 1.00 84.12 112 GLY A CA 1
ATOM 906 C C . GLY A 1 112 ? -5.060 3.654 8.512 1.00 84.12 112 GLY A C 1
ATOM 907 O O . GLY A 1 112 ? -6.063 3.552 9.213 1.00 84.12 112 GLY A O 1
ATOM 908 N N . LYS A 1 113 ? -3.835 3.314 8.941 1.00 89.25 113 LYS A N 1
ATOM 909 C CA . LYS A 1 113 ? -3.560 2.745 10.276 1.00 89.25 113 LYS A CA 1
ATOM 910 C C . LYS A 1 113 ? -4.045 3.659 11.407 1.00 89.25 113 LYS A C 1
ATOM 912 O O . LYS A 1 113 ? -4.633 3.185 12.370 1.00 89.25 113 LYS A O 1
ATOM 917 N N . LEU A 1 114 ? -3.856 4.974 11.276 1.00 95.38 114 LEU A N 1
ATOM 918 C CA . LEU A 1 114 ? -4.360 5.953 12.242 1.00 95.38 114 LEU A CA 1
ATOM 919 C C . LEU A 1 114 ? -5.896 5.937 12.336 1.00 95.38 114 LEU A C 1
ATOM 921 O O . LEU A 1 114 ? -6.443 6.078 13.427 1.00 95.38 114 LEU A O 1
ATOM 925 N N . GLY A 1 115 ? -6.588 5.754 11.207 1.00 95.06 115 GLY A N 1
ATOM 926 C CA . GLY A 1 115 ? -8.043 5.603 11.174 1.00 95.06 115 GLY A CA 1
ATOM 927 C C . GLY A 1 115 ? -8.525 4.335 11.883 1.00 95.06 115 GLY A C 1
ATOM 928 O O . GLY A 1 115 ? -9.470 4.413 12.663 1.00 95.06 115 GLY A O 1
ATOM 929 N N . GLU A 1 116 ? -7.852 3.201 11.659 1.00 95.44 116 GLU A N 1
ATOM 930 C CA . GLU A 1 116 ? -8.124 1.924 12.345 1.00 95.44 116 GLU A CA 1
ATOM 931 C C . GLU A 1 116 ? -7.969 2.083 13.872 1.00 95.44 116 GLU A C 1
ATOM 933 O O . GLU A 1 116 ? -8.918 1.845 14.618 1.00 95.44 116 GLU A O 1
ATOM 938 N N . VAL A 1 117 ? -6.837 2.627 14.335 1.00 97.69 117 VAL A N 1
ATOM 939 C CA . VAL A 1 117 ? -6.578 2.885 15.767 1.00 97.69 117 VAL A CA 1
ATOM 940 C C . VAL A 1 117 ? -7.619 3.829 16.379 1.00 97.69 117 VAL A C 1
ATOM 942 O O . VAL A 1 117 ? -8.041 3.654 17.522 1.00 97.69 117 VAL A O 1
ATOM 945 N N . MET A 1 118 ? -8.066 4.842 15.634 1.00 97.06 118 MET A N 1
ATOM 946 C CA . MET A 1 118 ? -9.089 5.765 16.122 1.00 97.06 118 MET A CA 1
ATOM 947 C C . MET A 1 118 ? -10.435 5.062 16.362 1.00 97.06 118 MET A C 1
ATOM 949 O O . MET A 1 118 ? -11.132 5.419 17.314 1.00 97.06 118 MET A O 1
ATOM 953 N N . LEU A 1 119 ? -10.797 4.076 15.534 1.00 97.31 119 LEU A N 1
ATOM 954 C CA . LEU A 1 119 ? -12.006 3.269 15.729 1.00 97.31 119 LEU A CA 1
ATOM 955 C C . LEU A 1 119 ? -11.881 2.372 16.966 1.00 97.31 119 LEU A C 1
ATOM 957 O O . LEU A 1 119 ? -12.780 2.387 17.806 1.00 97.31 119 LEU A O 1
ATOM 961 N N . GLU A 1 120 ? -10.746 1.691 17.139 1.00 97.69 120 GLU A N 1
ATOM 962 C CA . GLU A 1 120 ? -10.478 0.850 18.319 1.00 97.69 120 GLU A CA 1
ATOM 963 C C . GLU A 1 120 ? -10.539 1.657 19.629 1.00 97.69 120 GLU A C 1
ATOM 965 O O . GLU A 1 120 ? -11.121 1.217 20.623 1.00 97.69 120 GLU A O 1
ATOM 970 N N . ILE A 1 121 ? -10.009 2.888 19.635 1.00 98.06 121 ILE A N 1
ATOM 971 C CA . ILE A 1 121 ? -10.102 3.796 20.791 1.00 98.06 121 ILE A CA 1
ATOM 972 C C . ILE A 1 121 ? -11.562 4.156 21.102 1.00 98.06 121 ILE A C 1
ATOM 974 O O . ILE A 1 121 ? -11.940 4.249 22.273 1.00 98.06 121 ILE A O 1
ATOM 978 N N . GLN A 1 122 ? -12.391 4.397 20.082 1.00 97.75 122 GLN A N 1
ATOM 979 C CA . GLN A 1 122 ? -13.807 4.719 20.285 1.00 97.75 122 GLN A CA 1
ATOM 980 C C . GLN A 1 122 ? -14.589 3.532 20.852 1.00 97.75 122 GLN A C 1
ATOM 982 O O . GLN A 1 122 ? -15.410 3.730 21.750 1.00 97.75 122 GLN A O 1
ATOM 987 N N . GLU A 1 123 ? -14.310 2.325 20.367 1.00 97.88 123 GLU A N 1
ATOM 988 C CA . GLU A 1 123 ? -14.899 1.084 20.867 1.00 97.88 123 GLU A CA 1
ATOM 989 C C . GLU A 1 123 ? -14.498 0.831 22.323 1.00 97.88 123 GLU A C 1
ATOM 991 O O . GLU A 1 123 ? -15.362 0.776 23.198 1.00 97.88 123 GLU A O 1
ATOM 996 N N . THR A 1 124 ? -13.197 0.872 22.621 1.00 97.75 124 THR A N 1
ATOM 997 C CA . THR A 1 124 ? -12.671 0.723 23.990 1.00 97.75 124 THR A CA 1
ATOM 998 C C . THR A 1 124 ? -13.282 1.758 24.946 1.00 97.75 124 THR A C 1
ATOM 1000 O O . THR A 1 124 ? -13.626 1.467 26.093 1.00 97.75 124 THR A O 1
ATOM 1003 N N . LYS A 1 125 ? -13.470 3.003 24.483 1.00 97.88 125 LYS A N 1
ATOM 1004 C CA . LYS A 1 125 ? -14.107 4.065 25.276 1.00 97.88 125 LYS A CA 1
ATOM 1005 C C . LYS A 1 125 ? -15.578 3.765 25.579 1.00 97.88 125 LYS A C 1
ATOM 1007 O O . LYS A 1 125 ? -16.064 4.169 26.640 1.00 97.88 125 LYS A O 1
ATOM 1012 N N . LYS A 1 126 ? -16.292 3.114 24.657 1.00 97.94 126 LYS A N 1
ATOM 1013 C CA . LYS A 1 126 ? -17.684 2.694 24.848 1.00 97.94 126 LYS A CA 1
ATOM 1014 C C . LYS A 1 126 ? -17.762 1.564 25.874 1.00 97.94 126 LYS A C 1
ATOM 1016 O O . LYS A 1 126 ? -18.486 1.726 26.854 1.00 97.94 126 LYS A O 1
ATOM 1021 N N . GLU A 1 127 ? -16.961 0.516 25.709 1.00 97.69 127 GLU A N 1
ATOM 1022 C CA . GLU A 1 127 ? -16.894 -0.619 26.642 1.00 97.69 127 GLU A CA 1
ATOM 1023 C C . GLU A 1 127 ? -16.564 -0.149 28.064 1.00 97.69 127 GLU A C 1
ATOM 1025 O O . GLU A 1 127 ? -17.284 -0.442 29.014 1.00 97.69 127 GLU A O 1
ATOM 1030 N N . MET A 1 128 ? -15.558 0.718 28.215 1.00 97.38 128 MET A N 1
ATOM 1031 C CA . MET A 1 128 ? -15.184 1.272 29.519 1.00 97.38 128 MET A CA 1
ATOM 1032 C C . MET A 1 128 ? -16.320 2.076 30.178 1.00 97.38 128 MET A C 1
ATOM 1034 O O . MET A 1 128 ? -16.434 2.113 31.407 1.00 97.38 128 MET A O 1
ATOM 1038 N N . LYS A 1 129 ? -17.180 2.736 29.387 1.00 97.62 129 LYS A N 1
ATOM 1039 C CA . LYS A 1 129 ? -18.362 3.443 29.904 1.00 97.62 129 LYS A CA 1
ATOM 1040 C C . LYS A 1 129 ? -19.438 2.460 30.374 1.00 97.62 129 LYS A C 1
ATOM 1042 O O . LYS A 1 129 ? -20.067 2.729 31.396 1.00 97.62 129 LYS A O 1
ATOM 1047 N N . GLU A 1 130 ? -19.641 1.366 29.649 1.00 97.38 130 GLU A N 1
ATOM 1048 C CA . GLU A 1 130 ? -20.587 0.300 30.000 1.00 97.38 130 GLU A CA 1
ATOM 1049 C C . GLU A 1 130 ? -20.148 -0.404 31.290 1.00 97.38 130 GLU A C 1
ATOM 1051 O O . GLU A 1 130 ? -20.882 -0.355 32.277 1.00 97.38 130 GLU A O 1
ATOM 1056 N N . THR A 1 131 ? -18.900 -0.876 31.367 1.00 97.25 131 THR A N 1
ATOM 1057 C CA . THR A 1 131 ? -18.339 -1.496 32.582 1.00 97.25 131 THR A CA 1
ATOM 1058 C C . THR A 1 131 ? -18.392 -0.553 33.789 1.00 97.25 131 THR A C 1
ATOM 1060 O O . THR A 1 131 ? -18.706 -0.959 34.908 1.00 97.25 131 THR A O 1
ATOM 1063 N N . LYS A 1 132 ? -18.140 0.751 33.590 1.00 96.75 132 LYS A N 1
ATOM 1064 C CA . LYS A 1 132 ? -18.274 1.753 34.662 1.00 96.75 132 LYS A CA 1
ATOM 1065 C C . LYS A 1 132 ? -19.705 1.845 35.201 1.00 96.75 132 LYS A C 1
ATOM 1067 O O . LYS A 1 132 ? -19.879 2.119 36.390 1.00 96.75 132 LYS A O 1
ATOM 1072 N N . ASN A 1 133 ? -20.715 1.695 34.349 1.00 95.94 133 ASN A N 1
ATOM 1073 C CA . ASN A 1 133 ? -22.111 1.734 34.775 1.00 95.94 133 ASN A CA 1
ATOM 1074 C C . ASN A 1 133 ? -22.500 0.449 35.514 1.00 95.94 133 ASN A C 1
ATOM 1076 O O . ASN A 1 133 ? -23.099 0.548 36.580 1.00 95.94 133 ASN A O 1
ATOM 1080 N N . GLU A 1 134 ? -22.077 -0.717 35.025 1.00 96.31 134 GLU A N 1
ATOM 1081 C CA . GLU A 1 134 ? -22.301 -2.010 35.692 1.00 96.31 134 GLU A CA 1
ATOM 1082 C C . GLU A 1 134 ? -21.714 -2.028 37.110 1.00 96.31 134 GLU A C 1
ATOM 1084 O O . GLU A 1 134 ? -22.409 -2.353 38.071 1.00 96.31 134 GLU A O 1
ATOM 1089 N N . ILE A 1 135 ? -20.469 -1.561 37.279 1.00 95.44 135 ILE A N 1
ATOM 1090 C CA . ILE A 1 135 ? -19.831 -1.454 38.603 1.00 95.44 135 ILE A CA 1
ATOM 1091 C C . ILE A 1 135 ? -20.654 -0.562 39.545 1.00 95.44 135 ILE A C 1
ATOM 1093 O O . ILE A 1 135 ? -20.821 -0.881 40.723 1.00 95.44 135 ILE A O 1
ATOM 1097 N N . LYS A 1 136 ? -21.189 0.563 39.050 1.00 94.94 136 LYS A N 1
ATOM 1098 C CA . LYS A 1 136 ? -22.033 1.452 39.864 1.00 94.94 136 LYS A CA 1
ATOM 1099 C C . LYS A 1 136 ? -23.334 0.779 40.296 1.00 94.94 136 LYS A C 1
ATOM 1101 O O . LYS A 1 136 ? -23.765 0.995 41.428 1.00 94.94 136 LYS A O 1
ATOM 1106 N N . GLU A 1 137 ? -23.959 0.000 39.416 1.00 94.56 137 GLU A N 1
ATOM 1107 C CA . GLU A 1 137 ? -25.180 -0.738 39.741 1.00 94.56 137 GLU A CA 1
ATOM 1108 C C . GLU A 1 137 ? -24.927 -1.822 40.791 1.00 94.56 137 GLU A C 1
ATOM 1110 O O . GLU A 1 137 ? -25.685 -1.918 41.758 1.00 94.56 137 GLU A O 1
ATOM 1115 N N . GLU A 1 138 ? -23.839 -2.583 40.661 1.00 92.88 138 GLU A N 1
ATOM 1116 C CA . GLU A 1 138 ? -23.468 -3.613 41.637 1.00 92.88 138 GLU A CA 1
ATOM 1117 C C . GLU A 1 138 ? -23.152 -3.016 43.020 1.00 92.88 138 GLU A C 1
ATOM 1119 O O . GLU A 1 138 ? -23.645 -3.512 44.036 1.00 92.88 138 GLU A O 1
ATOM 1124 N N . ILE A 1 139 ? -22.445 -1.878 43.083 1.00 91.62 139 ILE A N 1
ATOM 1125 C CA . ILE A 1 139 ? -22.221 -1.144 44.345 1.00 91.62 139 ILE A CA 1
ATOM 1126 C C . ILE A 1 139 ? -23.555 -0.697 44.968 1.00 91.62 139 ILE A C 1
ATOM 1128 O O . ILE A 1 139 ? -23.759 -0.821 46.179 1.00 91.62 139 ILE A O 1
ATOM 1132 N N . ALA A 1 140 ? -24.493 -0.192 44.159 1.00 90.81 140 ALA A N 1
ATOM 1133 C CA . ALA A 1 140 ? -25.798 0.249 44.649 1.00 90.81 140 ALA A CA 1
ATOM 1134 C C . ALA A 1 140 ? -26.656 -0.909 45.190 1.00 90.81 140 ALA A C 1
ATOM 1136 O O . ALA A 1 140 ? -27.400 -0.711 46.153 1.00 90.81 140 ALA A O 1
ATOM 1137 N N . LYS A 1 141 ? -26.557 -2.110 44.602 1.00 88.56 141 LYS A N 1
ATOM 1138 C CA . LYS A 1 141 ? -27.219 -3.326 45.107 1.00 88.56 141 LYS A CA 1
ATOM 1139 C C . LYS A 1 141 ? -26.606 -3.782 46.433 1.00 88.56 141 LYS A C 1
ATOM 1141 O O . LYS A 1 141 ? -27.353 -4.022 47.380 1.00 88.56 141 LYS A O 1
ATOM 1146 N N . GLY A 1 142 ? -25.274 -3.821 46.529 1.00 78.88 142 GLY A N 1
ATOM 1147 C CA . GLY A 1 142 ? -24.560 -4.190 47.757 1.00 78.88 142 GLY A CA 1
ATOM 1148 C C . GLY A 1 142 ? -24.897 -3.283 48.946 1.00 78.88 142 GLY A C 1
ATOM 1149 O O . GLY A 1 142 ? -25.176 -3.772 50.039 1.00 78.88 142 GLY A O 1
ATOM 1150 N N . ASN A 1 143 ? -24.992 -1.968 48.724 1.00 70.88 143 ASN A N 1
ATOM 1151 C CA . ASN A 1 143 ? -25.334 -1.004 49.779 1.00 70.88 143 ASN A CA 1
ATOM 1152 C C . ASN A 1 143 ? -26.768 -1.155 50.326 1.00 70.88 143 ASN A C 1
ATOM 1154 O O . ASN A 1 143 ? -27.025 -0.775 51.465 1.00 70.88 143 ASN A O 1
ATOM 1158 N N . LYS A 1 144 ? -27.710 -1.702 49.545 1.00 64.88 144 LYS A N 1
ATOM 1159 C CA . LYS A 1 144 ? -29.102 -1.928 49.987 1.00 64.88 144 LYS A CA 1
ATOM 1160 C C . LYS A 1 144 ? -29.277 -3.194 50.831 1.00 64.88 144 LYS A C 1
ATOM 1162 O O . LYS A 1 144 ? -30.297 -3.327 51.497 1.00 64.88 144 LYS A O 1
ATOM 1167 N N . ALA A 1 145 ? -28.319 -4.119 50.786 1.00 60.69 145 ALA A N 1
ATOM 1168 C CA . ALA A 1 145 ? -28.406 -5.414 51.458 1.00 60.69 145 ALA A CA 1
ATOM 1169 C C . ALA A 1 145 ? -27.825 -5.418 52.886 1.00 60.69 145 ALA A C 1
ATOM 1171 O O . ALA A 1 145 ? -27.939 -6.427 53.578 1.00 60.69 145 ALA A O 1
ATOM 1172 N N . ALA A 1 146 ? -27.206 -4.322 53.343 1.00 60.16 146 ALA A N 1
ATOM 1173 C CA . ALA A 1 146 ? -26.630 -4.237 54.684 1.00 60.16 146 ALA A CA 1
ATOM 1174 C C . ALA A 1 146 ? -27.742 -4.196 55.760 1.00 60.16 146 ALA A C 1
ATOM 1176 O O . ALA A 1 146 ? -28.498 -3.221 55.806 1.00 60.16 146 ALA A O 1
ATOM 1177 N N . PRO A 1 147 ? -27.864 -5.206 56.648 1.00 59.81 147 PRO A N 1
ATOM 1178 C CA . PRO A 1 147 ? -28.834 -5.172 57.732 1.00 59.81 147 PRO A CA 1
ATOM 1179 C C . PRO A 1 147 ? -28.371 -4.152 58.774 1.00 59.81 147 PRO A C 1
ATOM 1181 O O . PRO A 1 147 ? -27.281 -4.275 59.336 1.00 59.81 147 PRO A O 1
ATOM 1184 N N . VAL A 1 148 ? -29.201 -3.149 59.058 1.00 60.28 148 VAL A N 1
ATOM 1185 C CA . VAL A 1 148 ? -28.994 -2.258 60.204 1.00 60.28 148 VAL A CA 1
ATOM 1186 C C . VAL A 1 148 ? -29.290 -3.066 61.466 1.00 60.28 148 VAL A C 1
ATOM 1188 O O . VAL A 1 148 ? -30.441 -3.201 61.874 1.00 60.28 148 VAL A O 1
ATOM 1191 N N . PHE A 1 149 ? -28.258 -3.643 62.082 1.00 61.19 149 PHE A N 1
ATOM 1192 C CA . PHE A 1 149 ? -28.375 -4.211 63.423 1.00 61.19 149 PHE A CA 1
ATOM 1193 C C . PHE A 1 149 ? -28.496 -3.064 64.433 1.00 61.19 149 PHE A C 1
ATOM 1195 O O . PHE A 1 149 ? -27.500 -2.542 64.930 1.00 61.19 149 PHE A O 1
ATOM 1202 N N . SER A 1 150 ? -29.726 -2.645 64.737 1.00 60.16 150 SER A N 1
ATOM 1203 C CA . SER A 1 150 ? -29.996 -1.768 65.877 1.00 60.16 150 SER A CA 1
ATOM 1204 C C . SER A 1 150 ? -30.007 -2.606 67.156 1.00 60.16 150 SER A C 1
ATOM 1206 O O . SER A 1 150 ? -31.021 -3.211 67.504 1.00 60.16 150 SER A O 1
ATOM 1208 N N . CYS A 1 151 ? -28.873 -2.670 67.851 1.00 60.50 151 CYS A N 1
ATOM 1209 C CA . CYS A 1 151 ? -28.815 -3.248 69.190 1.00 60.50 151 CYS A CA 1
ATOM 1210 C C . CYS A 1 151 ? -29.355 -2.212 70.190 1.00 60.50 151 CYS A C 1
ATOM 1212 O O . CYS A 1 151 ? -28.697 -1.206 70.456 1.00 60.50 151 CYS A O 1
ATOM 1214 N N . GLN A 1 152 ? -30.572 -2.420 70.700 1.00 64.81 152 GLN A N 1
ATOM 1215 C CA . GLN A 1 152 ? -31.091 -1.659 71.837 1.00 64.81 152 GLN A CA 1
ATOM 1216 C C . GLN A 1 152 ? -30.507 -2.264 73.115 1.00 64.81 152 GLN A C 1
ATOM 1218 O O . GLN A 1 152 ? -30.884 -3.361 73.519 1.00 64.81 152 GLN A O 1
ATOM 1223 N N . ILE A 1 153 ? -29.551 -1.561 73.718 1.00 64.25 153 ILE A N 1
ATOM 1224 C CA . ILE A 1 153 ? -28.996 -1.916 75.025 1.00 64.25 153 ILE A CA 1
ATOM 1225 C C . ILE A 1 153 ? -29.992 -1.409 76.077 1.00 64.25 153 ILE A C 1
ATOM 1227 O O . ILE A 1 153 ? -30.249 -0.206 76.135 1.00 64.25 153 ILE A O 1
ATOM 1231 N N . SER A 1 154 ? -30.597 -2.337 76.827 1.00 67.88 154 SER A N 1
ATOM 1232 C CA . SER A 1 154 ? -31.403 -2.058 78.029 1.00 67.88 154 SER A CA 1
ATOM 1233 C C . SER A 1 154 ? -30.536 -2.062 79.279 1.00 67.88 154 SER A C 1
ATOM 1235 O O . SER A 1 154 ? -29.563 -2.850 79.299 1.00 67.88 154 SER A O 1
#

Organism: Panicum virgatum (NCBI:txid38727)

Foldseek 3Di:
DDPDDPPPPDVDDDQDWAQQPVPRATWAWDADPVRFIKIADLQADPPDPPGDPGIDTPVVVVVCCVVPPVCSVDVPPPPDDDDPVVVVVCVVVSVVVNVVSVVVVVVVVVVVVVVVVVVVVVVVVVVVVVVVVVVVVVVVVVVVPDDPPPDDDD

=== Feature glossary ===
The record interleaves many kinds of information about one protein. Here is each kind framed as the question it answers.

Q: Are the domains correctly placed relative to each other?
A: Predicted aligned error is AlphaFold's pairwise confidence. Unlike pLDDT (per-residue), PAE is per-residue-pair and captures whether two parts of the structure are correctly placed relative to each other. Units are ångströms of expected positional error.

Q: Which residues are in helices, strands, or loops?
A: Eight-state secondary structure (DSSP): H is the canonical α-helix, G the tighter 3₁₀-helix, I the wider π-helix; E/B are β-structure, T and S are turns and bends, and '-' is everything else. DSSP derives these from the pattern of main-chain N–H···O=C hydrogen bonds, not from the sequence.

Q: What if only a Cα trace is available?
A: P-SEA three-state annotation labels each residue as helix, strand, or coil based purely on the geometry of the Cα trace. It serves as a fallback when the full backbone (and thus DSSP) is unavailable.

Q: What are the backbone torsion angles?
A: φ (phi) and ψ (psi) are the two rotatable backbone dihedrals per residue: φ is the C(i-1)–N–Cα–C torsion, ψ is the N–Cα–C–N(i+1) torsion, both in degrees on (−180°, 180°]. α-helical residues cluster near (−60°, −45°); β-strand residues near (−120°, +130°). A Ramachandran plot is simply a scatter of (φ, ψ) for every residue.

Q: What known structures does this most resemble?
A: Structural nearest neighbors (via Foldseek easy-search vs the PDB). Reported per hit: target PDB id, E-value, and alignment TM-score. A TM-score above ~0.5 is the conventional threshold for 'same fold'.

Q: What family and function is it annotated with?
A: Database cross-references. InterPro integrates a dozen domain/family signature databases into unified entries with residue-range hits. GO terms attach function/process/location labels with evidence codes. CATH codes position the fold in a four-level structural taxonomy. Organism is the NCBI-taxonomy species name.

Q: Which residues are buried vs exposed?
A: Solvent accessibility: the surface area of each residue that a 1.4 Å water probe can touch, in Å². When only backbone atoms are present the absolute values are lower than full-atom SASA (side chains contribute most of the area) and are flagged as backbone-only.

Q: What do the diagnostic plots show?
A: Three diagnostic plots accompany the record. The Cα contact map visualizes the tertiary structure as a 2D adjacency matrix (8 Å cutoff, sequence-local contacts suppressed). The Ramachandran plot shows the distribution of backbone (φ, ψ) torsions, with points in the α and β basins reflecting secondary structure content. The PAE plot shows AlphaFold's inter-residue confidence as a color matrix.

Q: What is the amino-acid chain?
A: The amino-acid sequence is the protein's primary structure: the linear order of residues from the N-terminus to the C-terminus, written in one-letter code. Everything else here — the 3D coordinates, the secondary structure, the domain annotations — is ultimately a consequence of this string.

Q: What do the rendered images show?
A: The six renders are orthographic views along the three Cartesian axes in both directions. Representation (cartoon, sticks, or surface) and color scheme (sequence-rainbow or by-chain) vary across proteins so the training set covers all the common visualization conventions.

Q: Where is each backbone atom in 3D?
A: The mmCIF table is the protein's shape written out atom by atom. For each backbone N, Cα, C, and carbonyl O, it records an (x, y, z) coordinate triple in Å plus the residue type, chain letter, and residue number.

Q: How mobile is each atom in the crystal?
A: For experimental (PDB) structures, the B-factor (temperature factor) quantifies the positional spread of each atom in the crystal — a combination of thermal vibration and static disorder — in units of Å². High B-factors mark flexible loops or poorly resolved regions; low B-factors mark the rigid, well-ordered core.

Q: How big and how compact is the whole molecule?
A: Three whole-structure scalars: the radius of gyration (RMS distance of Cα from centroid, in Å), the count of Cα–Cα contacts (pairs closer than 8 Å and separated by more than four residues in sequence — i.e. tertiary, not local, contacts), and the bounding-box dimensions. Together they distinguish compact globular folds from extended fibres or disordered chains.

Q: What does the local fold look like, residue by residue?
A: A 3Di character summarizes, for each residue, the relative orientation of the Cα frame of its nearest spatial neighbor. Because it encodes fold topology rather than chemistry, 3Di alignments detect remote structural similarity that sequence alignment misses.

Q: How confident is the AlphaFold model at each residue?
A: For AlphaFold models, the B-factor field carries pLDDT — the model's own estimate of local accuracy on a 0–100 scale. Regions with pLDDT<50 should be treated as essentially unmodeled; they often correspond to intrinsically disordered segments.